Protein AF-R7FW28-F1 (afdb_monomer_lite)

pLDDT: mean 75.17, std 16.88, range [37.56, 96.06]

Structure (mmCIF, N/CA/C/O backbone):
data_AF-R7FW28-F1
#
_entry.id   AF-R7FW28-F1
#
loop_
_atom_site.group_PDB
_atom_site.id
_atom_site.type_symbol
_atom_site.label_atom_id
_atom_site.label_alt_id
_atom_site.label_comp_id
_atom_site.label_asym_id
_atom_site.label_entity_id
_atom_site.label_seq_id
_atom_site.pdbx_PDB_ins_code
_atom_site.Cartn_x
_atom_site.Cartn_y
_atom_site.Cartn_z
_atom_site.occupancy
_atom_site.B_iso_or_equiv
_atom_site.auth_seq_id
_atom_site.auth_comp_id
_atom_site.auth_asym_id
_atom_site.auth_atom_id
_atom_site.pdbx_PDB_model_num
ATOM 1 N N . MET A 1 1 ? -11.235 -0.677 26.175 1.00 67.69 1 MET A N 1
ATOM 2 C CA . MET A 1 1 ? -10.588 -1.968 25.852 1.00 67.69 1 MET A CA 1
ATOM 3 C C . MET A 1 1 ? -9.810 -1.761 24.572 1.00 67.69 1 MET A C 1
ATOM 5 O O . MET A 1 1 ? -10.445 -1.557 23.546 1.00 67.69 1 MET A O 1
ATOM 9 N N . GLU A 1 2 ? -8.481 -1.767 24.626 1.00 71.50 2 GLU A N 1
ATOM 10 C CA . GLU A 1 2 ? -7.674 -1.848 23.406 1.00 71.50 2 GLU A CA 1
ATOM 11 C C . GLU A 1 2 ? -7.807 -3.253 22.824 1.00 71.50 2 GLU A C 1
ATOM 13 O O . GLU A 1 2 ? -7.628 -4.251 23.525 1.00 71.50 2 GLU A O 1
ATOM 18 N N . ARG A 1 3 ? -8.184 -3.332 21.551 1.00 78.50 3 ARG A N 1
ATOM 19 C CA . ARG A 1 3 ? -8.254 -4.584 20.801 1.00 78.50 3 ARG A CA 1
ATOM 20 C C . ARG A 1 3 ? -7.187 -4.508 19.723 1.00 78.50 3 ARG A C 1
ATOM 22 O O . ARG A 1 3 ? -7.282 -3.668 18.837 1.00 78.50 3 ARG A O 1
ATOM 29 N N . LYS A 1 4 ? -6.171 -5.364 19.818 1.00 87.50 4 LYS A N 1
ATOM 30 C CA . LYS A 1 4 ? -5.132 -5.488 18.795 1.00 87.50 4 LYS A CA 1
ATOM 31 C C . LYS A 1 4 ? -5.563 -6.558 17.798 1.00 87.50 4 LYS A C 1
ATOM 33 O O . LYS A 1 4 ? -5.747 -7.709 18.184 1.00 87.50 4 LYS A O 1
ATOM 38 N N . LEU A 1 5 ? -5.730 -6.169 16.540 1.00 86.12 5 LEU A N 1
ATOM 39 C CA . LEU A 1 5 ? -5.989 -7.069 15.421 1.00 86.12 5 LEU A CA 1
ATOM 40 C C . LEU A 1 5 ? -4.766 -7.045 14.501 1.00 86.12 5 LEU A C 1
ATOM 42 O O . LEU A 1 5 ? -4.218 -5.979 14.237 1.00 86.12 5 LEU A O 1
ATOM 46 N N . ASN A 1 6 ? -4.327 -8.214 14.045 1.00 89.56 6 ASN A N 1
ATOM 47 C CA . ASN A 1 6 ? -3.267 -8.347 13.054 1.00 89.56 6 ASN A CA 1
ATOM 48 C C . ASN A 1 6 ? -3.828 -9.133 11.868 1.00 89.56 6 ASN A C 1
ATOM 50 O O . ASN A 1 6 ? -4.440 -10.183 12.062 1.00 89.56 6 ASN A O 1
ATOM 54 N N . ILE A 1 7 ? -3.655 -8.593 10.668 1.00 88.88 7 ILE A N 1
ATOM 55 C CA . ILE A 1 7 ? -4.106 -9.191 9.416 1.00 88.88 7 ILE A CA 1
ATOM 56 C C . ILE A 1 7 ? -2.869 -9.303 8.532 1.00 88.88 7 ILE A C 1
ATOM 58 O O . ILE A 1 7 ? -2.140 -8.327 8.377 1.00 88.88 7 ILE A O 1
ATOM 62 N N . LYS A 1 8 ? -2.633 -10.491 7.972 1.00 91.69 8 LYS A N 1
ATOM 63 C CA . LYS A 1 8 ? -1.557 -10.748 7.012 1.00 91.69 8 LYS A CA 1
ATOM 64 C C . LYS A 1 8 ? -2.177 -11.118 5.672 1.00 91.69 8 LYS A C 1
ATOM 66 O O . LYS A 1 8 ? -3.010 -12.022 5.617 1.00 91.69 8 LYS A O 1
ATOM 71 N N . VAL A 1 9 ? -1.746 -10.443 4.614 1.00 90.06 9 VAL A N 1
ATOM 72 C CA . VAL A 1 9 ? -2.125 -10.732 3.228 1.00 90.06 9 VAL A CA 1
ATOM 73 C C . VAL A 1 9 ? -0.877 -11.221 2.504 1.00 90.06 9 VAL A C 1
ATOM 75 O O . VAL A 1 9 ? 0.208 -10.690 2.724 1.00 90.06 9 VAL A O 1
ATOM 78 N N . LEU A 1 10 ? -1.016 -12.275 1.703 1.00 92.69 10 LEU A N 1
ATOM 79 C CA . LEU A 1 10 ? 0.055 -12.760 0.836 1.00 92.69 10 LEU A CA 1
ATOM 80 C C . LEU A 1 10 ? -0.206 -12.221 -0.564 1.00 92.69 10 LEU A C 1
ATOM 82 O O . LEU A 1 10 ? -1.286 -12.450 -1.111 1.00 92.69 10 LEU A O 1
ATOM 86 N N . LEU A 1 11 ? 0.766 -11.496 -1.108 1.00 90.44 11 LEU A N 1
ATOM 87 C CA . LEU A 1 11 ? 0.722 -11.047 -2.490 1.00 90.44 11 LEU A CA 1
ATOM 88 C C . LEU A 1 11 ? 1.159 -12.196 -3.414 1.00 90.44 11 LEU A C 1
ATOM 90 O O . LEU A 1 11 ? 2.012 -12.997 -3.024 1.00 90.44 11 LEU A O 1
ATOM 94 N N . PRO A 1 12 ? 0.565 -12.315 -4.610 1.00 94.94 12 PRO A N 1
ATOM 95 C CA . PRO A 1 12 ? 1.039 -13.241 -5.635 1.00 94.94 12 PRO A CA 1
ATOM 96 C C . PRO A 1 12 ? 2.488 -12.945 -6.058 1.00 94.94 12 PRO A C 1
ATOM 98 O O . PRO A 1 12 ? 2.874 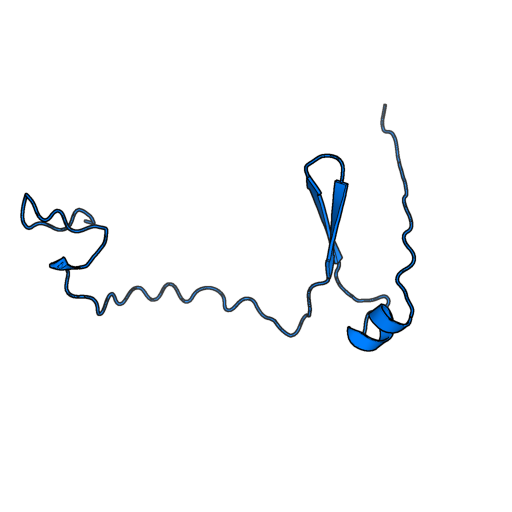-11.781 -6.140 1.00 94.94 12 PRO A O 1
ATOM 101 N N . GLU A 1 13 ? 3.273 -13.985 -6.366 1.00 93.50 13 GLU A N 1
ATOM 102 C CA . GLU A 1 13 ? 4.683 -13.846 -6.782 1.00 93.50 13 G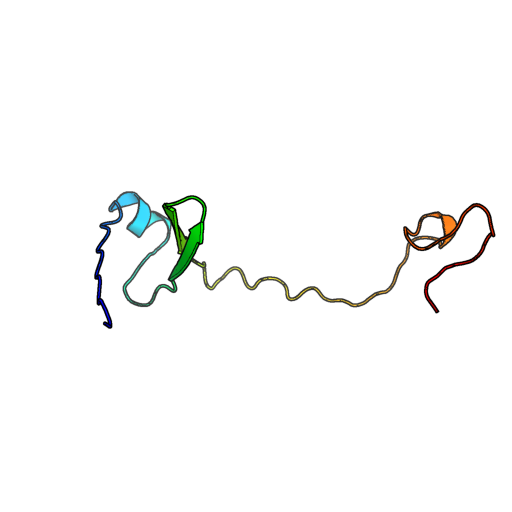LU A CA 1
ATOM 103 C C . GLU A 1 13 ? 4.837 -12.971 -8.035 1.00 93.50 13 GLU A C 1
ATOM 105 O O . GLU A 1 13 ? 5.729 -12.136 -8.094 1.00 93.50 13 GLU A O 1
ATOM 110 N N . ASP A 1 14 ? 3.914 -13.077 -8.993 1.00 93.94 14 ASP A N 1
ATOM 111 C CA . ASP A 1 14 ? 3.907 -12.267 -10.214 1.00 93.94 14 ASP A CA 1
ATOM 112 C C . ASP A 1 14 ? 3.667 -10.775 -9.950 1.00 93.94 14 ASP A C 1
ATOM 114 O O . ASP A 1 14 ? 4.123 -9.935 -10.721 1.00 93.94 14 ASP A O 1
ATOM 118 N N . VAL A 1 15 ? 2.972 -10.426 -8.863 1.00 89.81 15 VAL A N 1
ATOM 119 C CA . VAL A 1 15 ? 2.810 -9.030 -8.432 1.00 89.81 15 VAL A CA 1
ATOM 120 C C . VAL A 1 15 ? 4.083 -8.547 -7.745 1.00 89.81 15 VAL A C 1
ATOM 122 O O . VAL A 1 15 ? 4.546 -7.453 -8.046 1.00 89.81 15 VAL A O 1
ATOM 125 N N . ILE A 1 16 ? 4.660 -9.374 -6.870 1.00 91.06 16 ILE A N 1
ATOM 126 C CA . ILE A 1 16 ? 5.908 -9.068 -6.160 1.00 91.06 16 ILE A CA 1
ATOM 127 C C . ILE A 1 16 ? 7.034 -8.790 -7.161 1.00 91.06 16 ILE A C 1
ATOM 129 O O . ILE A 1 16 ? 7.656 -7.739 -7.092 1.00 91.06 16 ILE A O 1
ATOM 133 N N . GLU A 1 17 ? 7.240 -9.675 -8.138 1.00 90.38 17 GLU A N 1
ATOM 134 C CA . GLU A 1 17 ? 8.288 -9.518 -9.155 1.00 90.38 17 GLU A CA 1
ATOM 135 C C . GLU A 1 17 ? 8.026 -8.341 -10.102 1.00 90.38 17 GLU A C 1
ATOM 137 O O . GLU A 1 17 ? 8.956 -7.665 -10.532 1.00 90.38 17 GLU A O 1
ATOM 142 N N . LYS A 1 18 ? 6.761 -8.097 -10.467 1.00 89.88 18 LYS A N 1
ATOM 143 C CA . LYS A 1 18 ? 6.410 -7.046 -11.431 1.00 89.88 18 LYS A CA 1
ATOM 144 C C . LYS A 1 18 ? 6.604 -5.638 -10.872 1.00 89.88 18 LYS A C 1
ATOM 146 O O . LYS A 1 18 ? 6.926 -4.742 -11.648 1.00 89.88 18 LYS A O 1
ATOM 151 N N . TYR A 1 19 ? 6.332 -5.455 -9.585 1.00 86.69 19 TYR A N 1
ATOM 152 C CA . TYR A 1 19 ? 6.412 -4.165 -8.897 1.00 86.69 19 TYR A CA 1
ATOM 153 C C . TYR A 1 19 ? 7.629 -4.079 -7.962 1.00 86.69 19 TYR A C 1
ATOM 155 O O . TYR A 1 19 ? 7.669 -3.188 -7.129 1.00 86.69 19 TYR A O 1
ATOM 163 N N . ASP A 1 20 ? 8.574 -5.024 -8.078 1.00 88.44 20 ASP A N 1
ATOM 164 C CA . ASP A 1 20 ? 9.805 -5.118 -7.275 1.00 88.44 20 ASP A CA 1
ATOM 165 C C . ASP A 1 20 ? 9.573 -4.928 -5.762 1.00 88.44 20 ASP A C 1
ATOM 167 O O . ASP A 1 20 ? 10.293 -4.212 -5.076 1.00 88.44 20 ASP A O 1
ATOM 171 N N . ILE A 1 21 ? 8.514 -5.560 -5.242 1.00 89.50 21 ILE A N 1
ATOM 172 C CA . ILE A 1 21 ? 8.092 -5.392 -3.847 1.00 89.50 21 ILE A CA 1
ATOM 173 C C . ILE A 1 21 ? 8.991 -6.230 -2.940 1.00 89.50 21 ILE A C 1
ATOM 175 O O . ILE A 1 21 ? 9.058 -7.455 -3.059 1.00 89.50 21 ILE A O 1
ATOM 179 N N . ASP A 1 22 ? 9.594 -5.588 -1.955 1.00 89.81 22 ASP A N 1
ATOM 180 C CA . ASP A 1 22 ? 10.452 -6.210 -0.956 1.00 89.81 22 ASP A CA 1
ATOM 181 C C . ASP A 1 22 ? 10.043 -5.837 0.485 1.00 89.81 22 ASP A C 1
ATOM 183 O O . ASP A 1 22 ? 8.925 -5.390 0.752 1.00 89.81 22 ASP A O 1
ATOM 187 N N . GLU A 1 23 ? 10.922 -6.113 1.453 1.00 88.00 23 GLU A N 1
ATOM 188 C CA . GLU A 1 23 ? 10.672 -5.826 2.872 1.00 88.00 23 GLU A CA 1
ATOM 189 C C . GLU A 1 23 ? 10.744 -4.329 3.215 1.00 88.00 23 GLU A C 1
ATOM 191 O O . GLU A 1 23 ? 10.188 -3.927 4.242 1.00 88.00 23 GLU A O 1
ATOM 196 N N . ASP A 1 24 ? 11.401 -3.527 2.376 1.00 86.56 24 ASP A N 1
ATOM 197 C CA . ASP A 1 24 ? 11.606 -2.091 2.576 1.00 86.56 24 ASP A CA 1
ATOM 198 C C . ASP A 1 24 ? 10.541 -1.250 1.845 1.00 86.56 24 ASP A C 1
ATOM 200 O O . ASP A 1 24 ? 10.408 -0.051 2.103 1.00 86.56 24 ASP A O 1
ATOM 204 N N . THR A 1 25 ? 9.729 -1.882 0.994 1.00 87.19 25 THR A N 1
ATOM 205 C CA . THR A 1 25 ? 8.666 -1.228 0.226 1.00 87.19 25 THR A CA 1
ATOM 206 C C . THR A 1 25 ? 7.612 -0.576 1.130 1.00 87.19 25 THR A C 1
ATOM 208 O O . THR A 1 25 ? 6.956 -1.225 1.956 1.00 87.19 25 THR A O 1
ATOM 211 N N . GLY A 1 26 ? 7.407 0.730 0.936 1.00 86.44 26 GLY A N 1
ATOM 212 C CA . GLY A 1 26 ? 6.392 1.519 1.626 1.00 86.44 26 GLY A CA 1
ATOM 213 C C . GLY A 1 26 ? 4.972 1.126 1.214 1.00 86.44 26 GLY A C 1
ATOM 214 O O . GLY A 1 26 ? 4.645 1.006 0.036 1.00 86.44 26 GLY A O 1
ATOM 215 N N . VAL A 1 27 ? 4.096 0.938 2.203 1.00 87.94 27 VAL A N 1
ATOM 216 C CA . VAL A 1 27 ? 2.693 0.586 1.966 1.00 87.94 27 VAL A CA 1
ATOM 217 C C . VAL A 1 27 ? 1.780 1.531 2.734 1.00 87.94 27 VAL A C 1
ATOM 219 O O . VAL A 1 27 ? 1.815 1.592 3.968 1.00 87.94 27 VAL A O 1
ATOM 222 N N . LEU A 1 28 ? 0.901 2.219 2.011 1.00 89.81 28 LEU A N 1
ATOM 223 C CA . LEU A 1 28 ? -0.176 3.009 2.589 1.00 89.81 28 LEU A CA 1
ATOM 224 C C . LEU A 1 28 ? -1.442 2.167 2.705 1.00 89.81 28 LEU A C 1
ATOM 226 O O . LEU A 1 28 ? -1.780 1.373 1.828 1.00 89.81 28 LEU A O 1
ATOM 230 N N . SER A 1 29 ? -2.180 2.352 3.798 1.00 90.50 29 SER A N 1
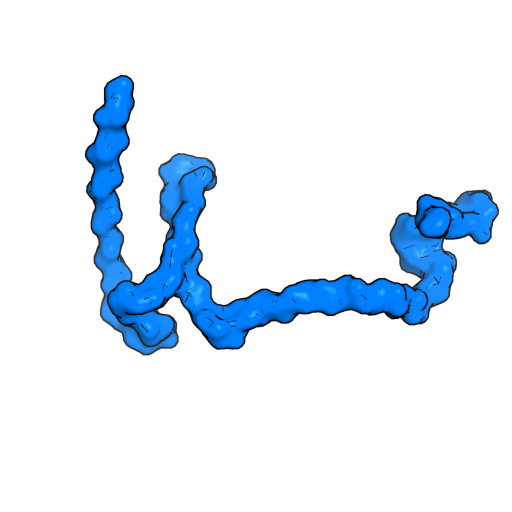ATOM 231 C CA . SER A 1 29 ? -3.479 1.704 3.953 1.00 90.50 29 SER A CA 1
ATOM 232 C C . SER A 1 29 ? -4.516 2.626 4.563 1.00 90.50 29 SER A C 1
ATOM 234 O O . SER A 1 29 ? -4.221 3.436 5.445 1.00 90.50 29 SER A O 1
ATOM 236 N N . TYR A 1 30 ? -5.750 2.481 4.095 1.00 91.81 30 TYR A N 1
ATOM 237 C CA . TYR A 1 30 ? -6.900 3.209 4.613 1.00 91.81 30 TYR A CA 1
ATOM 238 C C . TYR A 1 30 ? -8.142 2.319 4.621 1.00 91.81 30 TYR A C 1
ATOM 240 O O . TYR A 1 30 ? -8.212 1.298 3.936 1.00 91.81 30 TYR A O 1
ATOM 248 N N . PHE A 1 31 ? -9.119 2.681 5.452 1.00 93.75 31 PHE A N 1
ATOM 249 C CA . PHE A 1 31 ? -10.373 1.949 5.578 1.00 93.75 31 PHE A CA 1
ATOM 250 C C . PHE A 1 31 ? -11.510 2.776 4.996 1.00 93.75 31 PHE A C 1
ATOM 252 O O . PHE A 1 31 ? -11.825 3.848 5.513 1.00 93.75 31 PHE A O 1
ATOM 259 N N . GLU A 1 32 ? -12.135 2.258 3.949 1.00 94.88 32 GLU A N 1
ATOM 260 C CA . GLU A 1 32 ? -13.248 2.905 3.264 1.00 94.88 32 GLU A CA 1
ATOM 261 C C . GLU A 1 32 ? -14.262 1.839 2.844 1.00 94.88 32 GLU A C 1
ATOM 263 O O . GLU A 1 32 ? -13.890 0.747 2.415 1.00 94.88 32 GLU A O 1
ATOM 268 N N . ASP A 1 33 ? -15.551 2.127 3.038 1.00 96.06 33 ASP A N 1
ATOM 269 C CA . ASP A 1 33 ? -16.667 1.249 2.661 1.00 96.06 33 ASP A CA 1
ATOM 270 C C . ASP A 1 33 ? -16.583 -0.200 3.179 1.00 96.06 33 ASP A C 1
ATOM 272 O O . ASP A 1 33 ? -17.054 -1.148 2.551 1.00 96.06 33 ASP A O 1
ATOM 276 N N . GLY A 1 34 ? -16.010 -0.398 4.370 1.00 94.00 34 GLY A N 1
ATOM 277 C CA . GLY A 1 34 ? -15.882 -1.734 4.959 1.00 94.00 34 GLY A CA 1
ATOM 278 C C . GLY A 1 34 ? -14.678 -2.533 4.454 1.00 94.00 34 GLY A C 1
ATOM 279 O O . GLY A 1 34 ? -14.503 -3.677 4.879 1.00 94.00 34 GLY A O 1
ATOM 280 N N . ALA A 1 35 ? -13.854 -1.947 3.586 1.00 94.25 35 ALA A N 1
ATOM 281 C CA . ALA A 1 35 ? -12.673 -2.564 3.002 1.00 94.25 35 ALA A CA 1
ATOM 282 C C . ALA A 1 35 ? -11.391 -1.868 3.475 1.00 94.25 35 ALA A C 1
ATOM 284 O O . ALA A 1 35 ? -11.365 -0.663 3.721 1.00 94.2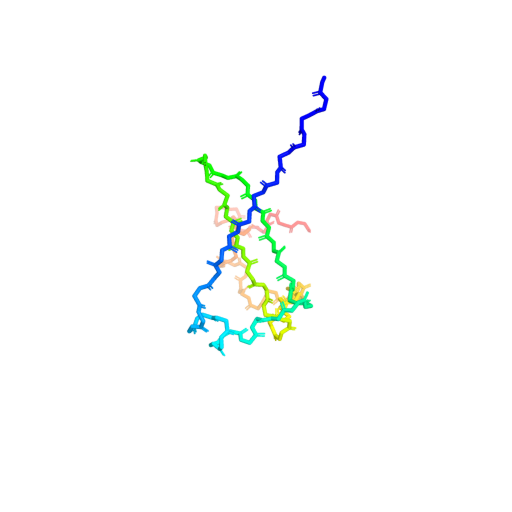5 35 ALA A O 1
ATOM 285 N N . ILE A 1 36 ? -10.318 -2.651 3.598 1.00 93.44 36 ILE A N 1
ATOM 286 C CA . ILE A 1 36 ? -8.965 -2.120 3.763 1.00 93.44 36 ILE A CA 1
ATOM 287 C C . ILE A 1 36 ? -8.383 -1.988 2.362 1.00 93.44 36 ILE A C 1
ATOM 289 O O . ILE A 1 36 ? -8.206 -2.991 1.670 1.00 93.44 36 ILE A O 1
ATOM 293 N N . HIS A 1 37 ? -8.103 -0.758 1.962 1.00 92.00 37 HIS A N 1
ATOM 294 C CA . HIS A 1 37 ? -7.395 -0.445 0.731 1.00 92.00 37 HIS A CA 1
ATOM 295 C C . HIS A 1 37 ? -5.906 -0.382 1.033 1.00 92.00 37 HIS A C 1
ATOM 297 O O . HIS A 1 37 ? -5.507 0.165 2.062 1.00 92.00 37 HIS A O 1
ATOM 303 N N . ILE A 1 38 ? -5.106 -0.980 0.159 1.00 90.06 38 ILE A N 1
ATOM 304 C CA . ILE A 1 38 ? -3.653 -1.059 0.279 1.00 90.06 38 ILE A CA 1
ATOM 305 C C . ILE A 1 38 ? -3.080 -0.462 -1.002 1.00 90.06 38 ILE A C 1
ATOM 307 O O . ILE A 1 38 ? -3.381 -0.951 -2.091 1.00 90.06 38 ILE A O 1
ATOM 311 N N . LEU A 1 39 ? -2.299 0.601 -0.858 1.00 88.38 39 LEU A N 1
ATOM 312 C CA . LEU A 1 39 ? -1.583 1.274 -1.933 1.00 88.38 39 LEU A CA 1
ATOM 313 C C . LEU A 1 39 ? -0.089 1.041 -1.718 1.00 88.38 39 LEU A C 1
ATOM 315 O O . LEU A 1 39 ? 0.399 1.154 -0.594 1.00 88.38 39 LEU A O 1
ATOM 319 N N . ILE A 1 40 ? 0.610 0.691 -2.788 1.00 85.62 40 ILE A N 1
ATOM 320 C CA . ILE A 1 40 ? 2.058 0.496 -2.799 1.00 85.62 40 ILE A CA 1
ATOM 321 C C . ILE A 1 40 ? 2.614 1.693 -3.562 1.00 85.62 40 ILE A C 1
ATOM 323 O O . ILE A 1 40 ? 2.225 1.895 -4.713 1.00 85.62 40 ILE A O 1
ATOM 327 N N . GLU A 1 41 ? 3.401 2.527 -2.886 1.00 72.94 41 GLU A N 1
ATOM 328 C CA . GLU A 1 41 ? 4.020 3.703 -3.500 1.00 72.94 41 GLU A CA 1
ATOM 329 C C . GLU A 1 41 ? 5.319 3.267 -4.180 1.00 72.94 41 GLU A C 1
ATOM 331 O O . GLU A 1 41 ? 6.151 2.611 -3.556 1.00 72.94 41 GLU A O 1
ATOM 336 N N . ASP A 1 42 ? 5.463 3.599 -5.461 1.00 67.38 42 ASP A N 1
ATOM 337 C CA . ASP A 1 42 ? 6.737 3.487 -6.167 1.00 67.38 42 ASP A CA 1
ATOM 338 C C . ASP A 1 42 ? 7.563 4.717 -5.768 1.00 67.38 42 ASP A C 1
ATOM 340 O O . ASP A 1 42 ? 7.160 5.845 -6.056 1.00 67.38 42 ASP A O 1
ATOM 344 N N . ASP A 1 43 ? 8.701 4.521 -5.100 1.00 57.31 43 ASP A N 1
ATOM 345 C CA . ASP A 1 43 ? 9.587 5.609 -4.633 1.00 57.31 43 ASP A CA 1
ATOM 346 C C . ASP A 1 43 ? 10.116 6.488 -5.802 1.00 57.31 43 ASP A C 1
ATOM 348 O O . ASP A 1 43 ? 10.666 7.569 -5.584 1.00 57.31 43 ASP A O 1
ATOM 352 N N . ASP A 1 44 ? 9.927 6.047 -7.054 1.00 55.06 44 ASP A N 1
ATOM 353 C CA . ASP A 1 44 ? 10.307 6.754 -8.284 1.00 55.06 44 ASP A CA 1
ATOM 354 C C . ASP A 1 44 ? 9.219 7.693 -8.848 1.00 55.06 44 ASP A C 1
ATOM 356 O O . ASP A 1 44 ? 9.525 8.554 -9.681 1.00 55.06 44 ASP A O 1
ATOM 360 N N . GLU A 1 45 ? 7.968 7.601 -8.389 1.00 51.44 45 GLU A N 1
ATOM 361 C CA . GLU A 1 45 ? 6.958 8.639 -8.622 1.00 51.44 45 GLU A CA 1
ATOM 362 C C . GLU A 1 45 ? 6.970 9.582 -7.418 1.00 51.44 45 GLU A C 1
ATOM 364 O O . GLU A 1 45 ? 6.062 9.606 -6.589 1.00 51.44 45 GLU A O 1
ATOM 369 N N . MET A 1 46 ? 8.015 10.418 -7.342 1.00 45.53 46 MET A N 1
ATOM 370 C CA . MET A 1 46 ? 7.868 11.731 -6.716 1.00 45.53 46 MET A CA 1
ATOM 371 C C . MET A 1 46 ? 6.517 12.277 -7.197 1.00 45.53 46 MET A C 1
ATOM 373 O O . MET A 1 46 ? 6.390 12.511 -8.406 1.00 45.53 46 MET A O 1
ATOM 377 N N . PRO A 1 47 ? 5.505 12.497 -6.333 1.00 46.91 47 PRO A N 1
ATOM 378 C CA . PRO A 1 47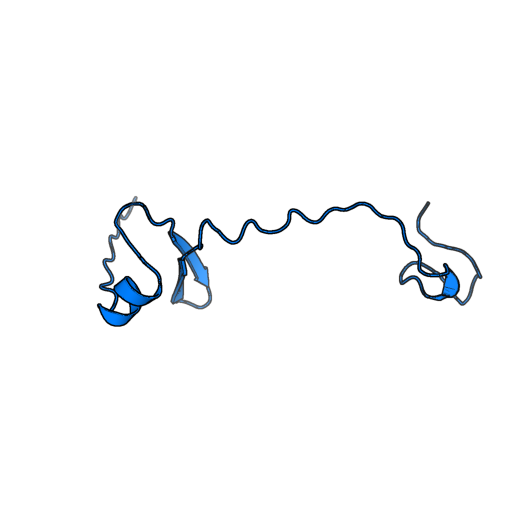 ? 4.458 13.410 -6.729 1.00 46.91 47 PRO A CA 1
ATOM 379 C C . PRO A 1 47 ? 5.232 14.674 -7.065 1.00 46.91 47 PRO A C 1
ATOM 381 O O . PRO A 1 47 ? 5.975 15.180 -6.220 1.00 46.91 47 PRO A O 1
ATOM 384 N N . GLU A 1 48 ? 5.183 15.107 -8.324 1.00 48.91 48 GLU A N 1
ATOM 385 C CA . GLU A 1 48 ? 5.614 16.448 -8.664 1.00 48.91 48 GLU A CA 1
ATOM 386 C C . GLU A 1 48 ? 4.860 17.324 -7.669 1.00 48.91 48 GLU A C 1
ATOM 388 O O . GLU A 1 48 ? 3.640 17.468 -7.780 1.00 48.91 48 GLU A O 1
ATOM 393 N N . GLU A 1 49 ? 5.543 17.778 -6.609 1.00 47.66 49 GLU A N 1
ATOM 394 C CA . GLU A 1 49 ? 4.999 18.768 -5.703 1.00 47.66 49 GLU A CA 1
ATOM 395 C C . GLU A 1 49 ? 4.525 19.846 -6.649 1.00 47.66 49 GLU A C 1
ATOM 397 O O . GLU A 1 49 ? 5.342 20.390 -7.398 1.00 47.66 49 GLU A O 1
ATOM 402 N N . GLU A 1 50 ? 3.202 20.030 -6.710 1.00 47.53 50 GLU A N 1
ATOM 403 C CA . GLU A 1 50 ? 2.571 21.013 -7.563 1.00 47.53 50 GLU A CA 1
ATOM 404 C C . GLU A 1 50 ? 3.412 22.277 -7.433 1.00 47.53 50 GLU A C 1
ATOM 406 O O . GLU A 1 50 ? 3.400 22.933 -6.385 1.00 47.53 50 GLU A O 1
ATOM 411 N N . MET A 1 51 ? 4.187 22.600 -8.475 1.00 42.78 51 MET A N 1
ATOM 412 C CA . MET A 1 51 ? 4.735 23.931 -8.617 1.00 42.78 51 MET A CA 1
ATOM 413 C C . MET A 1 51 ? 3.507 24.811 -8.785 1.00 42.78 51 MET A C 1
ATOM 415 O O . MET A 1 51 ? 3.049 25.084 -9.894 1.00 42.78 51 MET A O 1
ATOM 419 N N . HIS A 1 52 ? 2.953 25.249 -7.660 1.00 46.91 52 HIS A N 1
ATOM 420 C CA . HIS A 1 52 ? 2.124 26.430 -7.568 1.00 46.91 52 HIS A CA 1
ATOM 421 C C . HIS A 1 52 ? 3.033 27.621 -7.861 1.00 46.91 52 HIS A C 1
ATOM 423 O O . HIS A 1 52 ? 3.291 28.447 -6.992 1.00 46.91 52 HIS A O 1
ATOM 429 N N . ASP A 1 53 ? 3.538 27.703 -9.090 1.00 37.56 53 ASP A N 1
ATOM 430 C CA . ASP A 1 53 ? 3.984 28.958 -9.658 1.00 37.56 53 ASP A CA 1
ATOM 431 C C . ASP A 1 53 ? 2.849 29.435 -10.555 1.00 37.56 53 ASP A C 1
ATOM 433 O O . ASP A 1 53 ? 2.734 29.150 -11.749 1.00 37.56 53 ASP A O 1
ATOM 437 N N . THR A 1 54 ? 1.899 30.078 -9.885 1.00 48.50 54 THR A N 1
ATOM 438 C CA . THR A 1 54 ? 0.769 30.778 -10.471 1.00 48.50 54 THR A CA 1
ATOM 439 C C . THR A 1 54 ? 1.269 31.905 -11.366 1.00 48.50 54 THR A C 1
ATOM 441 O O . THR A 1 54 ? 1.259 33.073 -10.981 1.00 48.50 54 THR A O 1
ATOM 444 N N . VAL A 1 55 ? 1.638 31.579 -12.596 1.00 53.88 55 VAL A N 1
ATOM 445 C CA . VAL A 1 55 ? 1.603 32.537 -13.695 1.00 53.88 55 VAL A CA 1
ATOM 446 C C . VAL A 1 55 ? 0.456 32.101 -14.591 1.00 53.88 55 VAL A C 1
ATOM 448 O O . VAL A 1 55 ? 0.585 31.262 -15.477 1.00 53.88 55 VAL A O 1
ATOM 451 N N . CYS A 1 56 ? -0.734 32.616 -14.277 1.00 50.28 56 CYS A N 1
ATOM 452 C CA . CYS A 1 56 ? -1.905 32.469 -15.130 1.00 50.28 56 CYS A CA 1
ATOM 453 C C . CYS A 1 56 ? -1.640 33.173 -16.471 1.00 50.28 56 CYS A C 1
ATOM 455 O O . CYS A 1 56 ? -1.992 34.337 -16.636 1.00 50.28 56 CYS A O 1
ATOM 457 N N . ASP A 1 57 ? -1.100 32.454 -17.454 1.00 52.12 57 ASP A N 1
ATOM 458 C CA . ASP A 1 57 ? -1.014 32.903 -18.856 1.00 52.12 57 ASP A CA 1
ATOM 459 C C . ASP A 1 57 ? -2.387 32.922 -19.560 1.00 52.12 57 ASP A C 1
ATOM 461 O O . ASP A 1 57 ? -2.506 33.181 -20.759 1.00 52.12 57 ASP A O 1
ATOM 465 N N . THR A 1 58 ? -3.467 32.644 -18.826 1.00 56.50 58 THR A N 1
ATOM 466 C CA . THR A 1 58 ? -4.825 32.676 -19.364 1.00 56.50 58 THR A CA 1
ATOM 467 C C . THR A 1 58 ? -5.386 34.099 -19.255 1.00 56.50 58 THR A C 1
ATOM 469 O O . THR A 1 58 ? -5.450 34.634 -18.144 1.00 56.50 58 THR A O 1
ATOM 472 N N . PRO A 1 59 ? -5.831 34.733 -20.359 1.00 60.06 59 PRO A N 1
ATOM 473 C CA . PRO A 1 59 ? -6.434 36.061 -20.304 1.00 60.06 59 PRO A CA 1
ATOM 474 C C . PRO A 1 59 ? -7.591 36.060 -19.303 1.00 60.06 59 PRO A C 1
ATOM 476 O O . PRO A 1 59 ? -8.412 35.141 -19.300 1.00 60.06 59 PRO A O 1
ATOM 479 N N . CYS A 1 60 ? -7.643 37.087 -18.449 1.00 63.38 60 CYS A N 1
ATOM 480 C CA . CYS A 1 60 ? -8.508 37.133 -17.266 1.00 63.38 60 CYS A CA 1
ATOM 481 C C . CYS A 1 60 ? -9.975 36.764 -17.579 1.00 63.38 60 CYS A C 1
ATOM 483 O O . CYS A 1 60 ? -10.609 36.074 -16.796 1.00 63.38 60 CYS A O 1
ATOM 485 N N . GLU A 1 61 ? -10.482 37.083 -18.775 1.00 62.00 61 GLU A N 1
ATOM 486 C CA . GLU A 1 61 ? -11.835 36.742 -19.254 1.00 62.00 61 GLU A CA 1
ATOM 487 C C . GLU A 1 61 ? -12.177 35.236 -19.311 1.00 62.00 61 GLU A C 1
ATOM 489 O O . GLU A 1 61 ? -13.357 34.863 -19.381 1.00 62.00 61 GLU A O 1
ATOM 494 N N . GLN A 1 62 ? -11.162 34.371 -19.306 1.00 60.16 62 GLN A N 1
ATOM 495 C CA . GLN A 1 62 ? -11.278 32.909 -19.319 1.00 60.16 62 GLN A CA 1
ATOM 496 C C . GLN A 1 62 ? -10.914 32.273 -17.967 1.00 60.16 62 GLN A C 1
ATOM 498 O O . GLN A 1 62 ? -11.031 31.059 -17.808 1.00 60.16 62 GLN A O 1
ATOM 503 N N . CYS A 1 63 ? -10.523 33.077 -16.974 1.00 67.75 63 CYS A N 1
ATOM 504 C CA . CYS A 1 63 ? -10.258 32.605 -15.622 1.00 67.75 63 CYS A CA 1
ATOM 505 C C . CYS A 1 63 ? -11.569 32.247 -14.901 1.00 67.75 63 CYS A C 1
ATOM 507 O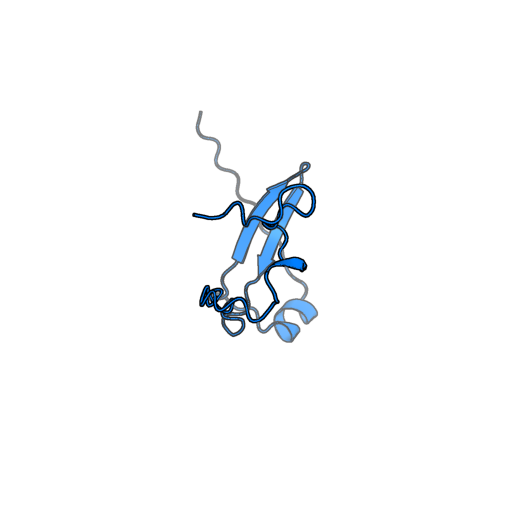 O . CYS A 1 63 ? -12.563 32.973 -14.980 1.00 67.75 63 CYS A O 1
ATOM 509 N N . ARG A 1 64 ? -11.558 31.160 -14.116 1.00 66.38 64 ARG A N 1
ATOM 510 C CA . ARG A 1 64 ? -12.688 30.754 -13.253 1.00 66.38 64 ARG A CA 1
ATOM 511 C C . ARG A 1 64 ? -13.076 31.813 -12.208 1.00 66.38 64 ARG A C 1
ATOM 513 O O . ARG A 1 64 ? -14.191 31.781 -11.699 1.00 66.38 64 ARG A O 1
ATOM 520 N N . HIS A 1 65 ? -12.166 32.739 -11.903 1.00 70.44 65 HIS A N 1
ATOM 521 C CA . HIS A 1 65 ? -12.349 33.832 -10.943 1.00 70.44 65 HIS A CA 1
ATOM 522 C C . HIS A 1 65 ? -12.804 35.151 -11.594 1.00 70.44 65 HIS A C 1
ATOM 524 O O . HIS A 1 65 ? -12.960 36.159 -10.910 1.00 70.44 65 HIS A O 1
ATOM 530 N N . TYR A 1 66 ? -13.037 35.181 -12.909 1.00 73.12 66 TYR A N 1
ATOM 531 C CA . TYR A 1 66 ? -13.511 36.382 -13.593 1.00 73.12 66 TYR A CA 1
ATOM 532 C C . TYR A 1 66 ? -15.034 36.436 -13.682 1.00 73.12 66 TYR A C 1
ATOM 534 O O . TYR A 1 66 ? -15.695 35.556 -14.243 1.00 73.12 66 TYR A O 1
ATOM 542 N N . CYS A 1 67 ? -15.617 37.520 -13.170 1.00 73.94 67 CYS A N 1
ATOM 543 C CA . CYS A 1 67 ? -17.053 37.734 -13.244 1.00 73.94 67 CYS A CA 1
ATOM 544 C C . CYS A 1 67 ? -17.428 38.437 -14.558 1.00 73.94 67 CYS A C 1
ATOM 546 O O . CYS A 1 67 ? -17.437 39.667 -14.636 1.00 73.94 67 CYS A O 1
ATOM 548 N N . LYS A 1 68 ? -17.850 37.669 -15.575 1.00 70.75 68 LYS A N 1
ATOM 549 C CA . LYS A 1 68 ? -18.280 38.204 -16.890 1.00 70.75 68 LYS A CA 1
ATOM 550 C C . LYS A 1 68 ? -19.398 39.251 -16.824 1.00 70.75 68 LYS A C 1
ATOM 552 O O . LYS A 1 68 ? -19.538 40.058 -17.732 1.00 70.75 68 LYS A O 1
ATOM 557 N N . ARG A 1 69 ? -20.207 39.245 -15.759 1.00 71.50 69 ARG A N 1
ATOM 558 C CA . ARG A 1 69 ? -21.285 40.225 -15.558 1.00 71.50 69 ARG A CA 1
ATOM 559 C C . ARG A 1 69 ? -20.762 41.605 -15.145 1.00 71.50 69 ARG A C 1
ATOM 561 O O . ARG A 1 69 ? -21.394 42.599 -15.481 1.00 71.50 69 ARG A O 1
ATOM 568 N N . HIS A 1 70 ? -19.653 41.658 -14.411 1.00 74.44 70 HIS A N 1
ATOM 569 C CA . HIS A 1 70 ? -19.128 42.895 -13.825 1.00 74.44 70 HIS A CA 1
ATOM 570 C C . HIS A 1 70 ? -17.788 43.330 -14.424 1.00 74.44 70 HIS A C 1
ATOM 572 O O . HIS A 1 70 ? -17.332 44.430 -14.140 1.00 74.44 70 HIS A O 1
ATOM 578 N N . GLY A 1 71 ? -17.165 42.493 -15.256 1.00 71.25 71 GLY A N 1
ATOM 579 C CA . GLY A 1 71 ? -15.916 42.824 -15.936 1.00 71.25 71 GLY A CA 1
ATOM 580 C C . GLY A 1 71 ? -14.684 42.854 -15.025 1.00 71.25 71 GLY A C 1
ATOM 581 O O . GLY A 1 71 ? -13.658 43.386 -15.431 1.00 71.25 71 GLY A O 1
ATOM 582 N N . ILE A 1 72 ? -14.782 42.310 -13.807 1.00 71.31 72 ILE A N 1
ATOM 583 C CA . ILE A 1 72 ? -13.732 42.353 -12.777 1.00 71.31 72 ILE A CA 1
ATOM 584 C C . ILE A 1 72 ? -13.320 40.942 -12.336 1.00 71.31 72 ILE A C 1
ATOM 586 O O . ILE A 1 72 ? -14.139 40.015 -12.338 1.00 71.31 72 ILE A O 1
ATOM 590 N N . CYS A 1 73 ? -12.049 40.791 -11.951 1.00 73.81 73 CYS A N 1
ATOM 591 C CA . CYS A 1 73 ? -11.539 39.587 -11.295 1.00 73.81 73 CYS A CA 1
ATOM 592 C C . CYS A 1 73 ? -11.932 39.606 -9.813 1.00 73.81 73 CYS A C 1
ATOM 594 O O . CYS A 1 73 ? -11.873 40.657 -9.182 1.00 73.81 73 CYS A O 1
ATOM 596 N N . THR A 1 74 ? -12.349 38.466 -9.262 1.00 70.44 74 THR A N 1
ATOM 597 C CA . THR A 1 74 ? -12.744 38.348 -7.847 1.00 70.44 74 THR A CA 1
ATOM 598 C C . THR A 1 74 ? -11.619 37.830 -6.950 1.00 70.44 74 THR A C 1
ATOM 600 O O . THR A 1 74 ? -11.885 37.432 -5.819 1.00 70.44 74 THR A O 1
ATOM 603 N N . GLN A 1 75 ? -10.397 37.754 -7.472 1.00 64.44 75 GLN A N 1
ATOM 604 C CA . GLN A 1 75 ? -9.195 37.456 -6.704 1.00 64.44 75 GLN A CA 1
ATOM 605 C C . GLN A 1 75 ? -8.473 38.796 -6.502 1.00 64.44 75 GLN A C 1
ATOM 607 O O . GLN A 1 75 ? -8.081 39.408 -7.497 1.00 64.44 75 GLN A O 1
ATOM 612 N N . ASP A 1 76 ? -8.431 39.274 -5.253 1.00 55.47 76 ASP A N 1
ATOM 613 C CA . ASP A 1 76 ? -7.642 40.446 -4.829 1.00 55.47 76 ASP A CA 1
ATOM 614 C C . ASP A 1 76 ? -6.137 40.166 -4.950 1.00 55.47 76 ASP A C 1
ATOM 616 O O . ASP A 1 76 ? -5.718 39.045 -4.569 1.00 55.47 76 ASP A O 1
#

Secondary structure (DSSP, 8-state):
---------PPPHHHHHHTT--SS--EEEEEETTEEEEEE--TT-------------S-GGGSTTEETTTTEES--

Radius of gyration: 23.01 Å; chains: 1; bounding box: 33×57×46 Å

Foldseek 3Di:
DDDDDDDDDDDDPCVCVVLVDDPPWDWDWDDDPNDIDIDTDDPVPPVPPPPPPPPPPDDLVPDPQADPVVRDGNPD

Sequence (76 aa):
MERKLNIKVLLPEDVIEKYDIDEDTGVLSYFEDGAIHILIEDDDEMPEEEMHDTVCDTPCEQCRHYCKRHGICTQD